Protein AF-A0A6L6XES6-F1 (afdb_monomer_lite)

Radius of gyration: 26.05 Å; chains: 1; bounding box: 60×84×53 Å

Sequence (166 aa):
MEISEKEYLELKEQVRQLQLKVEGVSSPPKDLHSRVSETPISHVRNVKDDTPVFDYLHLASDDAWIAFVKLAKVIHKPSDKFYMDKTNIGFGTGERPYIRSYRCGETPRKITEMSEEQIQVSIDMLNELIPIYNKYFQKTHETVLYSENNDGVYKQVNVFRVEQGE

Secondary structure (DSSP, 8-state):
-PPPHHHHHHHHHHHHHHHHHHHHTS---S-SGGGSS---EEEEEEEETTEEEEEEEE-TTSHHHHHHHHHHHHTTSPPPEEEEEEEEPSTT--EEEEEEEE---PPPSSGGGS-HHHHHHHHHHHHHHHHHHHHHHHHH-SEEEE-SSSSS--EEEEB-------

Foldseek 3Di:
DDQDPVNVVVVVVVVVVVVVVVVQPPQQDQDCVVVAPDAAFQDKDDPDPQDPAIATDGDCPHPRVVVLVVVLQVVPQPDFDKDWDWDDDPDPPDTDTDIDGDRDDDGDPGSSVDHPVSSVVSNVVCNVVRVVNNVVVCVVPQWDFDDNVPPPDTDTDGHDHPPPDD

pLDDT: mean 81.97, std 12.89, range [31.45, 96.75]

Structure (mmCIF, N/CA/C/O backbone):
data_AF-A0A6L6XES6-F1
#
_entry.id   AF-A0A6L6XES6-F1
#
loop_
_atom_site.group_PDB
_atom_site.id
_atom_site.type_symbol
_atom_site.label_atom_id
_atom_site.label_alt_id
_atom_site.label_comp_id
_atom_site.label_asym_id
_atom_site.label_entity_id
_atom_site.label_seq_id
_atom_site.pdbx_PDB_ins_code
_atom_site.Cartn_x
_atom_site.Cartn_y
_atom_site.Cartn_z
_atom_site.occupancy
_atom_site.B_iso_or_equiv
_atom_site.auth_seq_id
_atom_site.auth_comp_id
_atom_site.auth_asym_id
_atom_site.auth_atom_id
_atom_site.pdbx_PDB_model_num
ATOM 1 N N . MET A 1 1 ? -26.116 -39.662 27.432 1.00 52.78 1 MET A N 1
ATOM 2 C CA . MET A 1 1 ? -26.365 -38.282 27.887 1.00 52.78 1 MET A CA 1
ATOM 3 C C . MET A 1 1 ? -26.596 -37.491 26.618 1.00 52.78 1 MET A C 1
ATOM 5 O O . MET A 1 1 ? -25.648 -37.285 25.873 1.00 52.78 1 MET A O 1
ATOM 9 N N . GLU A 1 2 ? -27.858 -37.245 26.285 1.00 69.69 2 GLU A N 1
ATOM 10 C CA . GLU A 1 2 ? -28.224 -36.489 25.087 1.00 69.69 2 GLU A CA 1
ATOM 11 C C . GLU A 1 2 ? -28.271 -35.020 25.482 1.00 69.69 2 GLU A C 1
ATOM 13 O O . GLU A 1 2 ? -29.001 -34.639 26.393 1.00 69.69 2 GLU A O 1
ATOM 18 N N . ILE A 1 3 ? -27.407 -34.231 24.858 1.00 72.50 3 ILE A N 1
ATOM 19 C CA . ILE A 1 3 ? -27.369 -32.779 25.021 1.00 72.50 3 ILE A CA 1
ATOM 20 C C . ILE A 1 3 ? -28.618 -32.223 24.346 1.00 72.50 3 ILE A C 1
ATOM 22 O O . ILE A 1 3 ? -28.902 -32.581 23.199 1.00 72.50 3 ILE A O 1
ATOM 26 N N . SER A 1 4 ? -29.375 -31.374 25.037 1.00 84.38 4 SER A N 1
ATOM 27 C CA . SER A 1 4 ? -30.545 -30.757 24.413 1.00 84.38 4 SER A CA 1
ATOM 28 C C . SER A 1 4 ? -30.111 -29.780 23.316 1.00 84.38 4 SER A C 1
ATOM 30 O O . SER A 1 4 ? -29.026 -29.197 23.366 1.00 84.38 4 SER A O 1
ATOM 32 N N . GLU A 1 5 ? -30.968 -29.555 22.322 1.00 86.19 5 GLU A N 1
ATOM 33 C CA . GLU A 1 5 ? -30.697 -28.622 21.219 1.00 86.19 5 GLU A CA 1
ATOM 34 C C . GLU A 1 5 ? -30.344 -27.210 21.719 1.00 86.19 5 GLU A C 1
ATOM 36 O O . GLU A 1 5 ? -29.477 -26.533 21.165 1.00 86.19 5 GLU A O 1
ATOM 41 N N . LYS A 1 6 ? -30.954 -26.796 22.832 1.00 85.81 6 LYS A N 1
ATOM 42 C CA . LYS A 1 6 ? -30.660 -25.522 23.485 1.00 85.81 6 LYS A CA 1
ATOM 43 C C . LYS A 1 6 ? -29.238 -25.482 24.051 1.00 85.81 6 LYS A C 1
ATOM 45 O O . LYS A 1 6 ? -28.532 -24.503 23.833 1.00 85.81 6 LYS A O 1
ATOM 50 N N . GLU A 1 7 ? -28.802 -26.548 24.718 1.00 85.69 7 GLU A N 1
ATOM 51 C CA . GLU A 1 7 ? -27.435 -26.658 25.244 1.00 85.69 7 GLU A CA 1
ATOM 52 C C . GLU A 1 7 ? -26.404 -26.708 24.111 1.00 85.69 7 GLU A C 1
ATOM 54 O O . GLU A 1 7 ? -25.338 -26.109 24.224 1.00 85.69 7 GLU A O 1
ATOM 59 N N . TYR A 1 8 ? -26.730 -27.352 22.987 1.00 88.50 8 TYR A N 1
ATOM 60 C CA . TYR A 1 8 ? -25.882 -27.340 21.794 1.00 88.50 8 TYR A CA 1
ATOM 61 C C . TYR A 1 8 ? -25.726 -25.928 21.211 1.00 88.50 8 TYR A C 1
ATOM 63 O O . TYR A 1 8 ? -24.615 -25.523 20.867 1.00 88.50 8 TYR A O 1
ATOM 71 N N . LEU A 1 9 ? -26.814 -25.159 21.118 1.00 83.75 9 LEU A N 1
ATOM 72 C CA . LEU A 1 9 ? -26.780 -23.783 20.613 1.00 83.75 9 LEU A CA 1
ATOM 73 C C . LEU A 1 9 ? -26.026 -22.838 21.557 1.00 83.75 9 LEU A C 1
ATOM 75 O O . LEU A 1 9 ? -25.220 -22.031 21.093 1.00 83.75 9 LEU A O 1
ATOM 79 N N . GLU A 1 10 ? -26.233 -22.967 22.868 1.00 89.38 10 GLU A N 1
ATOM 80 C CA . GLU A 1 10 ? -25.488 -22.205 23.876 1.00 89.38 10 GLU A CA 1
ATOM 81 C C . GLU A 1 10 ? -23.992 -22.542 23.835 1.00 89.38 10 GLU A C 1
ATOM 83 O O . GLU A 1 10 ? -23.154 -21.638 23.844 1.00 89.38 10 GLU A O 1
ATOM 88 N N . LEU A 1 11 ? -23.642 -23.825 23.702 1.00 90.38 11 LEU A N 1
ATOM 89 C CA . LEU A 1 11 ? -22.254 -24.266 23.584 1.00 90.38 11 LEU A CA 1
ATOM 90 C C . LEU A 1 11 ? -21.612 -23.773 22.281 1.00 90.38 11 LEU A C 1
ATOM 92 O O . LEU A 1 11 ? -20.465 -23.331 22.285 1.00 90.38 11 LEU A O 1
ATOM 96 N N . LYS A 1 12 ? -22.352 -23.789 21.169 1.00 88.44 12 LYS A N 1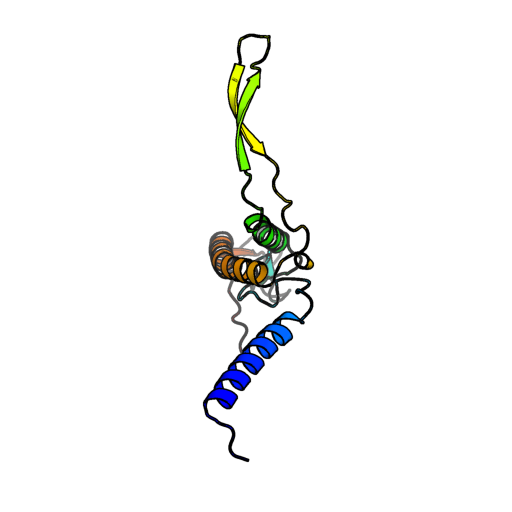
ATOM 97 C CA . LYS A 1 12 ? -21.889 -23.270 19.877 1.00 88.44 12 LYS A CA 1
ATOM 98 C C . LYS A 1 12 ? -21.610 -21.769 19.940 1.00 88.44 12 LYS A C 1
ATOM 100 O O . LYS A 1 12 ? -20.589 -21.323 19.418 1.00 88.44 12 LYS A O 1
ATOM 105 N N . GLU A 1 13 ? -22.467 -20.999 20.608 1.00 83.12 13 GLU A N 1
ATOM 106 C CA . GLU A 1 13 ? -22.233 -19.566 20.803 1.00 83.12 13 GLU A CA 1
ATOM 107 C C . GLU A 1 13 ? -21.043 -19.316 21.739 1.00 83.12 13 GLU A C 1
ATOM 109 O O . GLU A 1 13 ? -20.204 -18.470 21.441 1.00 83.12 13 GLU A O 1
ATOM 114 N N . GLN A 1 14 ? -20.882 -20.097 22.812 1.00 87.56 14 GLN A N 1
ATOM 115 C CA . GLN A 1 14 ? -19.704 -20.005 23.683 1.00 87.56 14 GLN A CA 1
ATOM 116 C C . GLN A 1 14 ? -18.400 -20.319 22.939 1.00 87.56 14 GLN A C 1
ATOM 118 O O . GLN A 1 14 ? -17.419 -19.595 23.106 1.00 87.56 14 GLN A O 1
ATOM 123 N N . VAL A 1 15 ? -18.384 -21.350 22.090 1.00 87.25 15 VAL A N 1
ATOM 124 C CA . VAL A 1 15 ? -17.222 -21.692 21.255 1.00 87.25 15 VAL A CA 1
ATOM 125 C C . VAL A 1 15 ? -16.928 -20.578 20.255 1.00 87.25 15 VAL A C 1
ATOM 127 O O . VAL A 1 15 ? -15.769 -20.198 20.121 1.00 87.25 15 VAL A O 1
ATOM 130 N N . ARG A 1 16 ? -17.948 -19.984 19.625 1.00 74.38 16 ARG A N 1
ATOM 131 C CA . ARG A 1 16 ? -17.779 -18.834 18.721 1.00 74.38 16 ARG A CA 1
ATOM 132 C C . ARG A 1 16 ? -17.165 -17.628 19.440 1.00 74.38 16 ARG A C 1
ATOM 134 O O . ARG A 1 16 ? -16.231 -17.016 18.934 1.00 74.38 16 ARG A O 1
ATOM 141 N N . GLN A 1 17 ? -17.643 -17.313 20.644 1.00 73.50 17 GLN A N 1
ATOM 142 C CA . GLN A 1 17 ? -17.103 -16.228 21.475 1.00 73.50 17 GLN A CA 1
ATOM 143 C C . GLN A 1 17 ? -15.677 -16.519 21.961 1.00 73.50 17 GLN A C 1
ATOM 145 O O . GLN A 1 17 ? -14.856 -15.609 22.064 1.00 73.50 17 GLN A O 1
ATOM 150 N N . LEU A 1 18 ? -15.359 -17.782 22.253 1.00 78.38 18 LEU A N 1
ATOM 151 C CA . LEU A 1 18 ? -14.009 -18.208 22.614 1.00 78.38 18 LEU A CA 1
ATOM 152 C C . LEU A 1 18 ? -13.061 -18.181 21.414 1.00 78.38 18 LEU A C 1
ATOM 154 O O . LEU A 1 18 ? -11.927 -17.763 21.588 1.00 78.38 18 LEU A O 1
ATOM 158 N N . GLN A 1 19 ? -13.509 -18.550 20.214 1.00 69.62 19 GLN A N 1
ATOM 159 C CA . GLN A 1 19 ? -12.722 -18.434 18.982 1.00 69.62 19 GLN A CA 1
ATOM 160 C C . GLN A 1 19 ? -12.403 -16.973 18.664 1.00 69.62 19 GLN A C 1
ATOM 162 O O . GLN A 1 19 ? -11.235 -16.648 18.494 1.00 69.62 19 GLN A O 1
ATOM 167 N N . LEU A 1 20 ? -13.395 -16.078 18.740 1.00 65.19 20 LEU A N 1
ATOM 168 C CA . LEU A 1 20 ? -13.182 -14.631 18.607 1.00 65.19 20 LEU A CA 1
ATOM 169 C C . LEU A 1 20 ? -12.210 -14.087 19.667 1.00 65.19 20 LEU A C 1
ATOM 171 O O . LEU A 1 20 ? -11.383 -13.228 19.375 1.00 65.19 20 LEU A O 1
ATOM 175 N N . LYS A 1 21 ? -12.264 -14.606 20.901 1.00 64.50 21 LYS A N 1
ATOM 176 C CA . LYS A 1 21 ? -11.300 -14.251 21.953 1.00 64.50 21 LYS A CA 1
ATOM 177 C C . LYS A 1 21 ? -9.913 -14.832 21.708 1.00 64.50 21 LYS A C 1
ATOM 179 O O . LYS A 1 21 ? -8.947 -14.154 22.004 1.00 64.50 21 LYS A O 1
ATOM 184 N N . VAL A 1 22 ? -9.782 -16.056 21.208 1.00 63.78 22 VAL A N 1
ATOM 185 C CA . VAL A 1 22 ? -8.481 -16.688 20.935 1.00 63.78 22 VAL A CA 1
ATOM 186 C C . VAL A 1 22 ? -7.801 -16.021 19.740 1.00 63.78 22 VAL A C 1
ATOM 188 O O . VAL A 1 22 ? -6.607 -15.742 19.810 1.00 63.78 22 VAL A O 1
ATOM 191 N N . GLU A 1 23 ? -8.560 -15.673 18.702 1.00 56.81 23 GLU A N 1
ATOM 192 C CA . GLU A 1 23 ? -8.088 -14.840 17.591 1.00 56.81 23 GLU A CA 1
ATOM 193 C C . GLU A 1 23 ? -7.724 -13.423 18.078 1.00 56.81 23 GLU A C 1
ATOM 195 O O . GLU A 1 23 ? -6.683 -12.893 17.695 1.00 56.81 23 GLU A O 1
ATOM 200 N N . GLY A 1 24 ? -8.493 -12.861 19.019 1.00 50.84 24 GLY A N 1
ATOM 201 C CA . GLY A 1 24 ? -8.225 -11.564 19.657 1.00 50.84 24 GLY A CA 1
ATOM 202 C C . GLY A 1 24 ? -7.158 -11.548 20.769 1.00 50.84 24 GLY A C 1
ATOM 203 O O . GLY A 1 24 ? -6.809 -10.473 21.250 1.00 50.84 24 GLY A O 1
ATOM 204 N N . VAL A 1 25 ? -6.631 -12.702 21.206 1.00 49.41 25 VAL A N 1
ATOM 205 C CA . VAL A 1 25 ? -5.543 -12.816 22.212 1.00 49.41 25 VAL A CA 1
ATOM 206 C C . VAL A 1 25 ? -4.157 -12.877 21.546 1.00 49.41 25 VAL A C 1
ATOM 208 O O . VAL A 1 25 ? -3.133 -12.793 22.228 1.00 49.41 25 VAL A O 1
ATOM 211 N N . SER A 1 26 ? -4.085 -12.928 20.210 1.00 55.91 26 SER A N 1
ATOM 212 C CA . SER A 1 26 ? -2.860 -12.551 19.503 1.00 55.91 26 SER A CA 1
ATOM 213 C C . SER A 1 26 ? -2.561 -11.098 19.850 1.00 55.91 26 SER A C 1
ATOM 215 O O . SER A 1 26 ? -3.338 -10.213 19.504 1.00 55.91 26 SER A O 1
ATOM 217 N N . SER A 1 27 ? -1.443 -10.838 20.532 1.00 59.88 27 SER A N 1
ATOM 218 C CA . SER A 1 27 ? -0.923 -9.482 20.722 1.00 59.88 27 SER A CA 1
ATOM 219 C C . SER A 1 27 ? -1.097 -8.673 19.430 1.00 59.88 27 SER A C 1
ATOM 221 O O . SER A 1 27 ? -0.793 -9.216 18.357 1.00 59.88 27 SER A O 1
ATOM 223 N N . PRO A 1 28 ? -1.568 -7.413 19.502 1.00 62.41 28 PRO A N 1
ATOM 224 C CA . PRO A 1 28 ? -1.800 -6.620 18.307 1.00 62.41 28 PRO A CA 1
ATOM 225 C C . PRO A 1 28 ? -0.518 -6.597 17.468 1.00 62.41 28 PRO A C 1
ATOM 227 O O . PRO A 1 28 ? 0.588 -6.481 18.025 1.00 62.41 28 PRO A O 1
ATOM 230 N N . PRO A 1 29 ? -0.635 -6.797 16.146 1.00 71.75 29 PRO A N 1
ATOM 231 C CA . PRO A 1 29 ? 0.512 -6.996 15.287 1.00 71.75 29 PRO A CA 1
ATOM 232 C C . PRO A 1 29 ? 1.436 -5.779 15.375 1.00 71.75 29 PRO A C 1
ATOM 234 O O . PRO A 1 29 ? 0.999 -4.630 15.456 1.00 71.75 29 PRO A O 1
ATOM 237 N N . LYS A 1 30 ? 2.748 -6.027 15.380 1.00 80.44 30 LYS A N 1
ATOM 238 C CA . LYS A 1 30 ? 3.742 -4.942 15.414 1.00 80.44 30 LYS A CA 1
ATOM 239 C C . LYS A 1 30 ? 3.756 -4.130 14.116 1.00 80.44 30 LYS A C 1
ATOM 241 O O . LYS A 1 30 ? 4.218 -2.993 14.130 1.00 80.44 30 LYS A O 1
ATOM 246 N N . ASP A 1 31 ? 3.263 -4.721 13.031 1.00 82.88 31 ASP A N 1
ATOM 247 C CA . ASP A 1 31 ? 3.234 -4.162 11.686 1.00 82.88 31 ASP A CA 1
ATOM 248 C C . ASP A 1 31 ? 2.020 -4.702 10.911 1.00 82.88 31 ASP A C 1
ATOM 250 O O . ASP A 1 31 ? 1.526 -5.790 11.201 1.00 82.88 31 ASP A O 1
ATOM 254 N N . LEU A 1 32 ? 1.545 -3.944 9.925 1.00 87.81 32 LEU A N 1
ATOM 255 C CA . LEU A 1 32 ? 0.431 -4.315 9.050 1.00 87.81 32 LEU A CA 1
ATOM 256 C C . LEU A 1 32 ? 0.894 -5.064 7.790 1.00 87.81 32 LEU A C 1
ATOM 258 O O . LEU A 1 32 ? 0.062 -5.614 7.074 1.00 87.81 32 LEU A O 1
ATOM 262 N N . HIS A 1 33 ? 2.204 -5.118 7.528 1.00 86.31 33 HIS A N 1
ATOM 263 C CA . HIS A 1 33 ? 2.772 -5.635 6.280 1.00 86.31 33 HIS A CA 1
ATOM 264 C C . HIS A 1 33 ? 2.363 -7.079 5.971 1.00 86.31 33 HIS A C 1
ATOM 266 O O . HIS A 1 33 ? 2.125 -7.422 4.821 1.00 86.31 33 HIS A O 1
ATOM 272 N N . SER A 1 34 ? 2.254 -7.938 6.985 1.00 83.81 34 SER A N 1
ATOM 273 C CA . SER A 1 34 ? 1.861 -9.342 6.798 1.00 83.81 34 SER A CA 1
ATOM 274 C C . SER A 1 34 ? 0.361 -9.551 6.575 1.00 83.81 34 SER A C 1
ATOM 276 O O . SER A 1 34 ? -0.056 -10.681 6.337 1.00 83.81 34 SER A O 1
ATOM 278 N N . ARG A 1 35 ? -0.454 -8.497 6.700 1.00 86.56 35 ARG A N 1
ATOM 279 C CA . ARG A 1 35 ? -1.918 -8.566 6.600 1.00 86.56 35 ARG A CA 1
ATOM 280 C C . ARG A 1 35 ? -2.482 -7.828 5.383 1.00 86.56 35 ARG A C 1
ATOM 282 O O . ARG A 1 35 ? -3.684 -7.894 5.147 1.00 86.56 35 ARG A O 1
ATOM 289 N N . VAL A 1 36 ? -1.639 -7.132 4.622 1.00 89.56 36 VAL A N 1
ATOM 290 C CA . VAL A 1 36 ? -2.027 -6.483 3.363 1.00 89.56 36 VAL A CA 1
ATOM 291 C C . VAL A 1 36 ? -1.737 -7.399 2.174 1.00 89.56 36 VAL A C 1
ATOM 293 O O . VAL A 1 36 ? -0.815 -8.210 2.209 1.00 89.56 36 VAL A O 1
ATOM 296 N N . SER A 1 37 ? -2.545 -7.268 1.127 1.00 87.94 37 SER A N 1
ATOM 297 C CA . SER A 1 37 ? -2.450 -8.057 -0.110 1.00 87.94 37 SER A CA 1
ATOM 298 C C . SER A 1 37 ? -1.259 -7.662 -0.982 1.00 87.94 37 SER A C 1
ATOM 300 O O . SER A 1 37 ? -0.615 -8.519 -1.580 1.00 87.94 37 SER A O 1
ATOM 302 N N . GLU A 1 38 ? -0.948 -6.368 -1.027 1.00 90.12 38 GLU A N 1
ATOM 303 C CA . GLU A 1 38 ? 0.195 -5.815 -1.737 1.00 9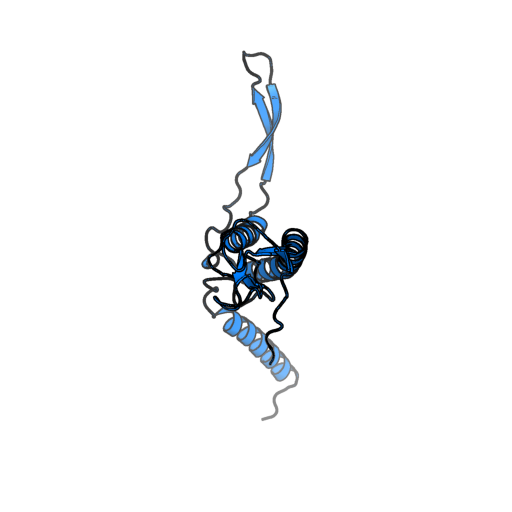0.12 38 GLU A CA 1
ATOM 304 C C . GLU A 1 38 ? 0.938 -4.814 -0.858 1.00 90.12 38 GLU A C 1
ATOM 306 O O . GLU A 1 38 ? 0.381 -4.190 0.048 1.00 90.12 38 GLU A O 1
ATOM 311 N N . THR A 1 39 ? 2.210 -4.622 -1.176 1.00 91.25 39 THR A N 1
ATOM 312 C CA . THR A 1 39 ? 3.068 -3.612 -0.568 1.00 91.25 39 THR A CA 1
ATOM 313 C C . THR A 1 39 ? 3.385 -2.538 -1.606 1.00 91.25 39 THR A C 1
ATOM 315 O O . THR A 1 39 ? 3.415 -2.822 -2.809 1.00 91.25 39 THR A O 1
ATOM 318 N N . PRO A 1 40 ? 3.573 -1.280 -1.189 1.00 93.38 40 PRO A N 1
ATOM 319 C CA . PRO A 1 40 ? 3.866 -0.200 -2.109 1.00 93.38 40 PRO A CA 1
ATOM 320 C C . PRO A 1 40 ? 5.220 -0.423 -2.783 1.00 93.38 40 PRO A C 1
ATOM 322 O O . PRO A 1 40 ? 6.181 -0.874 -2.152 1.00 93.38 40 PRO A O 1
ATOM 325 N N . ILE A 1 4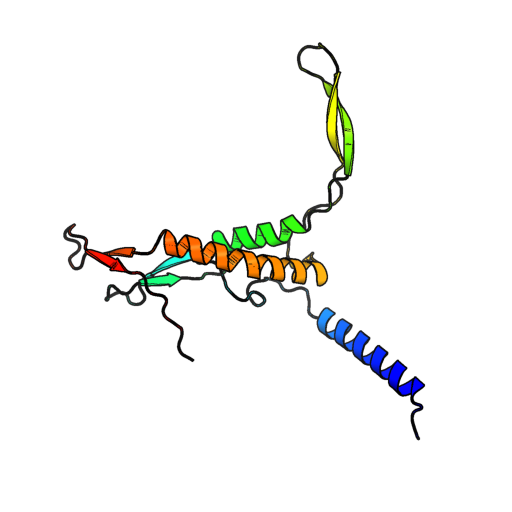1 ? 5.288 -0.094 -4.069 1.00 92.75 41 ILE A N 1
ATOM 326 C CA . ILE A 1 41 ? 6.545 -0.049 -4.815 1.00 92.75 41 ILE A CA 1
ATOM 327 C C . ILE A 1 41 ? 7.427 1.053 -4.217 1.00 92.75 41 ILE A C 1
ATOM 329 O O . ILE A 1 41 ? 6.999 2.195 -4.099 1.00 92.75 41 ILE A O 1
ATOM 333 N N . SER A 1 42 ? 8.660 0.708 -3.863 1.00 90.81 42 SER A N 1
ATOM 334 C CA . SER A 1 42 ? 9.663 1.643 -3.345 1.00 90.81 42 SER A CA 1
ATOM 335 C C . SER A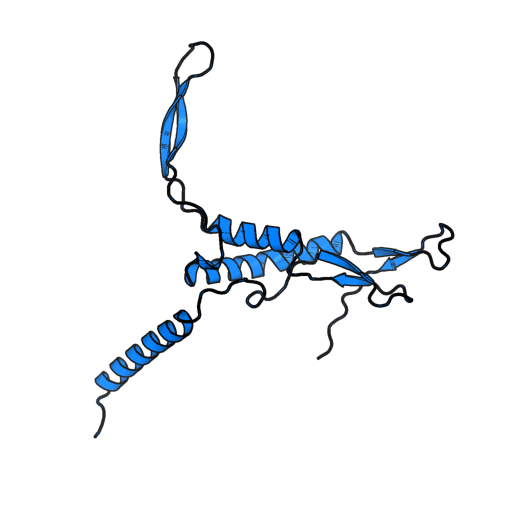 1 42 ? 10.449 2.292 -4.487 1.00 90.81 42 SER A C 1
ATOM 337 O O . SER A 1 42 ? 10.548 3.513 -4.575 1.00 90.81 42 SER A O 1
ATOM 339 N N . HIS A 1 43 ? 10.996 1.483 -5.400 1.00 90.12 43 HIS A N 1
ATOM 340 C CA . HIS A 1 43 ? 11.781 1.967 -6.537 1.00 90.12 43 HIS A CA 1
ATOM 341 C C . HIS A 1 43 ? 11.895 0.919 -7.646 1.00 90.12 43 HIS A C 1
ATOM 343 O O . HIS A 1 43 ? 11.577 -0.256 -7.458 1.00 90.12 43 HIS A O 1
ATOM 349 N N . VAL A 1 44 ? 12.377 1.351 -8.812 1.00 90.81 44 VAL A N 1
ATOM 350 C CA . VAL A 1 44 ? 12.817 0.445 -9.878 1.00 90.81 44 VAL A CA 1
ATOM 351 C C . VAL A 1 44 ? 14.182 -0.129 -9.509 1.00 90.81 44 VAL A C 1
ATOM 353 O O . VAL A 1 44 ? 15.065 0.606 -9.069 1.00 90.81 44 VAL A O 1
ATOM 356 N N . ARG A 1 45 ? 14.365 -1.432 -9.707 1.00 89.56 45 ARG A N 1
ATOM 357 C CA . ARG A 1 45 ? 15.618 -2.142 -9.444 1.00 89.56 45 ARG A CA 1
ATOM 358 C C . ARG A 1 45 ? 16.070 -2.957 -10.644 1.00 89.56 45 ARG A C 1
ATOM 360 O O . ARG A 1 45 ? 15.269 -3.340 -11.496 1.00 89.56 45 ARG A O 1
ATOM 367 N N . ASN A 1 46 ? 17.348 -3.303 -10.636 1.00 89.44 46 ASN A N 1
ATOM 368 C CA . ASN A 1 46 ? 17.912 -4.315 -11.517 1.00 89.44 46 ASN A CA 1
ATOM 369 C C . ASN A 1 46 ? 17.479 -5.694 -10.998 1.00 89.44 46 ASN A C 1
ATOM 371 O O . ASN A 1 46 ? 17.553 -5.957 -9.797 1.00 89.44 46 ASN A O 1
ATOM 375 N N . VAL A 1 47 ? 17.052 -6.586 -11.889 1.00 86.00 47 VAL A N 1
ATOM 376 C CA . VAL A 1 47 ? 16.797 -7.995 -11.543 1.00 86.00 47 VAL A CA 1
ATOM 377 C C . VAL A 1 47 ? 18.113 -8.770 -11.453 1.00 86.00 47 VAL A C 1
ATOM 379 O O . VAL A 1 47 ? 18.249 -9.676 -10.633 1.00 86.00 47 VAL A O 1
ATOM 382 N N . LYS A 1 48 ? 19.090 -8.407 -12.291 1.00 81.44 48 LYS A N 1
ATOM 383 C CA . LYS A 1 48 ? 20.468 -8.913 -12.274 1.00 81.44 48 LYS A CA 1
ATOM 384 C C . LYS A 1 48 ? 21.413 -7.764 -12.602 1.00 81.44 48 LYS A C 1
ATOM 386 O O . LYS A 1 48 ? 21.049 -6.897 -13.392 1.00 81.44 48 LYS A O 1
ATOM 391 N N . ASP A 1 49 ? 22.616 -7.797 -12.046 1.00 76.56 49 ASP A N 1
ATOM 392 C CA . ASP A 1 49 ? 23.578 -6.698 -12.184 1.00 76.56 49 ASP A CA 1
ATOM 393 C C . ASP A 1 49 ? 24.111 -6.542 -13.618 1.00 76.56 49 ASP A C 1
ATOM 395 O O . ASP A 1 49 ? 24.318 -5.425 -14.083 1.00 76.56 49 ASP A O 1
ATOM 399 N N . ASP A 1 50 ? 24.243 -7.651 -14.352 1.00 77.19 50 ASP A N 1
ATOM 400 C CA . ASP A 1 50 ? 24.897 -7.671 -15.668 1.00 77.19 50 ASP A CA 1
ATOM 401 C C . ASP A 1 50 ? 23.925 -7.636 -16.859 1.00 77.19 50 ASP A C 1
ATOM 403 O O . ASP A 1 50 ? 24.345 -7.704 -18.014 1.00 77.19 50 ASP A O 1
ATOM 407 N N . THR A 1 51 ? 22.612 -7.572 -16.615 1.00 80.94 51 THR A N 1
ATOM 408 C CA . THR A 1 51 ? 21.609 -7.578 -17.692 1.00 80.94 51 THR A CA 1
ATOM 409 C C . THR A 1 51 ? 20.626 -6.428 -17.529 1.00 80.94 51 THR A C 1
ATOM 411 O O . THR A 1 51 ? 20.153 -6.223 -16.410 1.00 80.94 51 THR A O 1
ATOM 414 N N . PRO A 1 52 ? 20.230 -5.735 -18.615 1.00 83.31 52 PRO A N 1
ATOM 415 C CA . PRO A 1 52 ? 19.265 -4.639 -18.566 1.00 83.31 52 PRO A CA 1
ATOM 416 C C . PRO A 1 52 ? 17.834 -5.172 -18.408 1.00 83.31 52 PRO A C 1
ATOM 418 O O . PRO A 1 52 ? 16.988 -5.027 -19.285 1.00 83.31 52 PRO A O 1
ATOM 421 N N . VAL A 1 53 ? 17.575 -5.852 -17.297 1.00 86.88 53 VAL A N 1
ATOM 422 C CA . VAL A 1 53 ? 16.264 -6.371 -16.916 1.00 86.88 53 VAL A CA 1
ATOM 423 C C . VAL A 1 53 ? 15.894 -5.698 -15.607 1.00 86.88 53 VAL A C 1
ATOM 425 O O . VAL A 1 53 ? 16.581 -5.876 -14.599 1.00 86.88 53 VAL A O 1
ATOM 428 N N . PHE A 1 54 ? 14.821 -4.916 -15.638 1.00 88.56 54 PHE A N 1
ATOM 429 C CA . PHE A 1 54 ? 14.384 -4.093 -14.518 1.00 88.56 54 PHE A CA 1
ATOM 430 C C . PHE A 1 54 ? 13.007 -4.528 -14.031 1.00 88.56 54 PHE A C 1
ATOM 432 O O . PHE A 1 54 ? 12.165 -4.930 -14.833 1.00 88.56 54 PHE A O 1
ATOM 439 N N . ASP A 1 55 ? 12.790 -4.410 -12.726 1.00 91.19 55 ASP A N 1
ATOM 440 C CA . ASP A 1 55 ? 11.545 -4.751 -12.032 1.00 91.19 55 ASP A CA 1
ATOM 441 C C . ASP A 1 55 ? 11.273 -3.731 -10.918 1.00 91.19 55 ASP A C 1
ATOM 443 O O . ASP A 1 55 ? 12.109 -2.876 -10.609 1.00 91.19 55 ASP A O 1
ATOM 447 N N . TYR A 1 56 ? 10.106 -3.821 -10.298 1.00 91.12 56 TYR A N 1
ATOM 448 C CA . TYR A 1 56 ? 9.718 -2.990 -9.170 1.00 91.12 56 TYR A CA 1
ATOM 449 C C . TYR A 1 56 ? 10.094 -3.668 -7.850 1.00 91.12 56 TYR A C 1
ATOM 451 O O . TYR A 1 56 ? 9.775 -4.830 -7.603 1.00 91.12 56 TYR A O 1
ATOM 459 N N . LEU A 1 57 ? 10.796 -2.943 -6.980 1.00 89.12 57 LEU A N 1
ATOM 460 C CA . LEU A 1 57 ? 11.108 -3.415 -5.638 1.00 89.12 57 LEU A CA 1
ATOM 461 C C . LEU A 1 57 ? 10.035 -2.966 -4.652 1.00 89.12 57 LEU A C 1
ATOM 463 O O . LEU A 1 57 ? 9.631 -1.805 -4.641 1.00 89.12 57 LEU A O 1
ATOM 467 N N . HIS A 1 58 ? 9.659 -3.874 -3.761 1.00 88.38 58 HIS A N 1
ATOM 468 C CA . HIS A 1 58 ? 8.731 -3.620 -2.672 1.00 88.38 58 HIS A CA 1
ATOM 469 C C . HIS A 1 58 ? 9.456 -3.798 -1.334 1.00 88.38 58 HIS A C 1
ATOM 471 O O . HIS A 1 58 ? 9.941 -4.890 -1.034 1.00 88.38 58 HIS A O 1
ATOM 477 N N . LEU A 1 59 ? 9.561 -2.733 -0.535 1.00 82.31 59 LEU A N 1
ATOM 478 C CA . LEU A 1 59 ? 10.252 -2.757 0.758 1.00 82.31 59 LEU A CA 1
ATOM 479 C C . LEU A 1 59 ? 9.340 -2.253 1.877 1.00 82.31 59 LEU A C 1
ATOM 481 O O . LEU A 1 59 ? 8.780 -1.164 1.798 1.00 82.31 59 LEU A O 1
ATOM 485 N N . ALA A 1 60 ? 9.278 -3.015 2.969 1.00 73.38 60 ALA A N 1
ATOM 486 C CA . ALA A 1 60 ? 8.537 -2.653 4.178 1.00 73.38 60 ALA A CA 1
ATOM 487 C C . ALA A 1 60 ? 9.155 -1.473 4.950 1.00 73.38 60 ALA A C 1
ATOM 489 O O . ALA A 1 60 ? 8.512 -0.875 5.800 1.00 73.38 60 ALA A O 1
ATOM 490 N N . SER A 1 61 ? 10.426 -1.152 4.717 1.00 74.88 61 SER A N 1
ATOM 491 C CA . SER A 1 61 ? 11.129 -0.064 5.412 1.00 74.88 61 SER A CA 1
ATOM 492 C C . SER A 1 61 ? 11.157 1.241 4.618 1.00 74.88 61 SER A C 1
ATOM 494 O O . SER A 1 61 ? 11.879 2.159 4.995 1.00 74.88 61 SER A O 1
ATOM 496 N N . ASP A 1 62 ? 10.434 1.302 3.503 1.00 84.25 62 ASP A N 1
ATOM 497 C CA . ASP A 1 62 ? 10.478 2.426 2.579 1.00 84.25 62 ASP A CA 1
ATOM 498 C C . ASP A 1 62 ? 9.559 3.584 2.989 1.00 84.25 62 ASP A C 1
ATOM 500 O O . ASP A 1 62 ? 8.530 3.385 3.644 1.00 84.25 62 ASP A O 1
ATOM 504 N N . ASP A 1 63 ? 9.902 4.793 2.544 1.00 87.88 63 ASP A N 1
ATOM 505 C CA . ASP A 1 63 ? 9.128 6.012 2.789 1.00 87.88 63 ASP A CA 1
ATOM 506 C C . ASP A 1 63 ? 7.673 5.880 2.319 1.00 87.88 63 ASP A C 1
ATOM 508 O O . ASP A 1 63 ? 6.761 6.371 2.997 1.00 87.88 63 ASP A O 1
ATOM 512 N N . ALA A 1 64 ? 7.429 5.169 1.209 1.00 91.44 64 ALA A N 1
ATOM 513 C CA . ALA A 1 64 ? 6.078 4.899 0.734 1.00 91.44 64 ALA A CA 1
ATOM 514 C C . ALA A 1 64 ? 5.281 4.078 1.761 1.00 91.44 64 ALA A C 1
ATOM 516 O O . ALA A 1 64 ? 4.182 4.480 2.156 1.00 91.44 64 ALA A O 1
ATOM 517 N N . TRP A 1 65 ? 5.843 2.974 2.267 1.00 93.38 65 TRP A N 1
ATOM 518 C CA . TRP A 1 65 ? 5.196 2.163 3.305 1.00 93.38 65 TRP A CA 1
ATOM 519 C C . TRP A 1 65 ? 4.965 2.955 4.591 1.00 93.38 65 TRP A C 1
ATOM 521 O O . TRP A 1 65 ? 3.868 2.929 5.149 1.00 93.38 65 TRP A O 1
ATOM 531 N N . ILE A 1 66 ? 5.957 3.732 5.033 1.00 92.00 66 ILE A N 1
ATOM 532 C CA . ILE A 1 66 ? 5.843 4.588 6.220 1.00 92.00 66 ILE A CA 1
ATOM 533 C C . ILE A 1 66 ? 4.685 5.588 6.067 1.00 92.00 66 ILE A C 1
ATOM 535 O O . ILE A 1 66 ? 3.927 5.813 7.020 1.00 92.00 66 ILE A O 1
ATOM 539 N N . ALA A 1 67 ? 4.502 6.165 4.875 1.00 94.19 67 ALA A N 1
ATOM 540 C CA . ALA A 1 67 ? 3.385 7.059 4.583 1.00 94.19 67 ALA A CA 1
ATOM 541 C C . ALA A 1 67 ? 2.030 6.335 4.662 1.00 94.19 67 ALA A C 1
ATOM 543 O O . ALA A 1 67 ? 1.097 6.850 5.284 1.00 94.19 67 ALA A O 1
ATOM 544 N N . PHE A 1 68 ? 1.931 5.121 4.119 1.00 95.31 68 PHE A N 1
ATOM 545 C CA . PHE A 1 68 ? 0.729 4.290 4.220 1.00 95.31 68 PHE A CA 1
ATOM 546 C C . PHE A 1 68 ? 0.397 3.907 5.665 1.00 95.31 68 PHE A C 1
ATOM 548 O O . PHE A 1 68 ? -0.739 4.089 6.103 1.00 95.31 68 PHE A O 1
ATOM 555 N N . VAL A 1 69 ? 1.388 3.490 6.455 1.00 93.12 69 VAL A N 1
ATOM 556 C CA . VAL A 1 69 ? 1.218 3.215 7.891 1.00 93.12 69 VAL A CA 1
ATOM 557 C C . VAL A 1 69 ? 0.759 4.469 8.643 1.00 93.12 69 VAL A C 1
ATOM 559 O O . VAL A 1 69 ? -0.037 4.393 9.581 1.00 93.12 69 VAL A O 1
ATOM 562 N N . LYS A 1 70 ? 1.222 5.658 8.244 1.00 93.69 70 LYS A N 1
ATOM 563 C CA . LYS A 1 70 ? 0.743 6.920 8.819 1.00 93.69 70 LYS A CA 1
ATOM 564 C C . LYS A 1 70 ? -0.727 7.171 8.481 1.00 93.69 70 LYS A C 1
ATOM 566 O O . LYS A 1 70 ? -1.479 7.516 9.390 1.00 93.69 70 LYS A O 1
ATOM 571 N N . LEU A 1 71 ? -1.143 6.970 7.230 1.00 94.38 71 LEU A N 1
ATOM 572 C CA . LEU A 1 71 ? -2.550 7.085 6.825 1.00 94.38 71 LEU A CA 1
ATOM 573 C C . LEU A 1 71 ? -3.433 6.100 7.597 1.00 94.38 71 LEU A C 1
ATOM 575 O O . LEU A 1 71 ? -4.431 6.516 8.181 1.00 94.38 71 LEU A O 1
ATOM 579 N N . ALA A 1 72 ? -3.000 4.841 7.694 1.00 94.38 72 ALA A N 1
ATOM 580 C CA . ALA A 1 72 ? -3.685 3.785 8.433 1.00 94.38 72 ALA A CA 1
ATOM 581 C C . ALA A 1 72 ? -3.954 4.152 9.897 1.00 94.38 72 ALA A C 1
ATOM 583 O O . ALA A 1 72 ? -4.964 3.732 10.447 1.00 94.38 72 ALA A O 1
ATOM 584 N N . LYS A 1 73 ? -3.093 4.962 10.523 1.00 93.25 73 LYS A N 1
ATOM 585 C CA . LYS A 1 73 ? -3.316 5.478 11.881 1.00 93.25 73 LYS A CA 1
ATOM 586 C C . LYS A 1 73 ? -4.226 6.706 11.894 1.00 93.25 73 LYS A C 1
ATOM 588 O O . LYS A 1 73 ? -5.105 6.808 12.743 1.00 93.25 73 LYS A O 1
ATOM 593 N N . VAL A 1 74 ? -4.020 7.646 10.968 1.00 91.81 74 VAL A N 1
ATOM 594 C CA . VAL A 1 74 ? -4.721 8.945 10.937 1.00 91.81 74 VAL A CA 1
ATOM 595 C C . VAL A 1 74 ? -6.225 8.805 10.720 1.00 91.81 74 VAL A C 1
ATOM 597 O O . VAL A 1 74 ? -6.971 9.595 11.296 1.00 91.81 74 VAL A O 1
ATOM 600 N N . ILE A 1 75 ? -6.685 7.801 9.970 1.00 91.69 75 ILE A N 1
ATOM 601 C CA . ILE A 1 75 ? -8.126 7.551 9.777 1.00 91.69 75 ILE A CA 1
ATOM 602 C C . ILE A 1 75 ? -8.872 7.259 11.084 1.00 91.69 75 ILE A C 1
ATOM 604 O O . ILE A 1 75 ? -10.064 7.527 11.186 1.00 91.69 75 ILE A O 1
ATOM 608 N N . HIS A 1 76 ? -8.157 6.777 12.103 1.00 89.06 76 HIS A N 1
ATOM 609 C CA . HIS A 1 76 ? -8.704 6.485 13.427 1.00 89.06 76 HIS A CA 1
ATOM 610 C C . HIS A 1 76 ? -8.605 7.663 14.384 1.00 89.06 76 HIS A C 1
ATOM 612 O O . HIS A 1 76 ? -8.916 7.521 15.568 1.00 89.06 76 HIS A O 1
ATOM 618 N N . LYS A 1 77 ? -8.155 8.834 13.909 1.00 85.19 77 LYS A N 1
ATOM 619 C CA . LYS A 1 77 ? -8.223 10.056 14.703 1.00 85.19 77 LYS A CA 1
ATOM 620 C C . LYS A 1 77 ? -9.696 10.284 15.068 1.00 85.19 77 LYS A C 1
ATOM 622 O O . LYS A 1 77 ? -10.520 10.413 14.160 1.00 85.19 77 LYS A O 1
ATOM 627 N N . PRO A 1 78 ? -10.044 10.363 16.363 1.00 78.12 78 PRO A N 1
ATOM 628 C CA . PRO A 1 78 ? -11.412 10.659 16.748 1.00 78.12 78 PRO A CA 1
ATOM 629 C C . PRO A 1 78 ? -11.848 11.982 16.121 1.00 78.12 78 PRO A C 1
ATOM 631 O O . PRO A 1 78 ? -11.042 12.910 15.996 1.00 78.12 78 PRO A O 1
ATOM 634 N N . SER A 1 79 ? -13.117 12.069 15.718 1.00 70.06 79 SER A N 1
ATOM 635 C CA . SER A 1 79 ? -13.654 13.330 15.212 1.00 70.06 79 SER A CA 1
ATOM 636 C C . SER A 1 79 ? -13.418 14.411 16.255 1.00 70.06 79 SER A C 1
ATOM 638 O O . SER A 1 79 ? -13.837 14.277 17.411 1.00 70.06 79 SER A O 1
ATOM 640 N N . ASP A 1 80 ? -12.782 15.501 15.834 1.00 70.19 80 ASP A N 1
ATOM 641 C CA . ASP A 1 80 ? -12.710 16.683 16.671 1.00 70.19 80 ASP A CA 1
ATOM 642 C C . ASP A 1 80 ? -14.154 17.111 16.973 1.00 70.19 80 ASP A C 1
ATOM 644 O O . ASP A 1 80 ? -15.018 17.136 16.088 1.00 70.19 80 ASP A O 1
ATOM 648 N N . LYS A 1 81 ? -14.453 17.405 18.241 1.00 75.75 81 LYS A N 1
ATOM 649 C CA . LYS A 1 81 ? -15.717 18.066 18.563 1.00 75.75 81 LYS A CA 1
ATOM 650 C C . LYS A 1 81 ? -15.540 19.520 18.176 1.00 75.75 81 LYS A C 1
ATOM 652 O O . LYS A 1 81 ? -14.700 20.212 18.743 1.00 75.75 81 LYS A O 1
ATOM 657 N N . PHE A 1 82 ? -16.294 19.983 17.196 1.00 79.50 82 PHE A N 1
ATOM 658 C CA . PHE A 1 82 ? -16.210 21.371 16.774 1.00 79.50 82 PHE A CA 1
ATOM 659 C C . PHE A 1 82 ? -17.143 22.228 17.614 1.00 79.50 82 PHE A C 1
ATOM 661 O O . PHE A 1 82 ? -18.274 21.841 17.905 1.00 79.50 82 PHE A O 1
ATOM 668 N N . TYR A 1 83 ? -16.667 23.403 17.993 1.00 82.25 83 TYR A N 1
ATOM 669 C CA . TYR A 1 83 ? -17.491 24.426 18.611 1.00 82.25 83 TYR A CA 1
ATOM 670 C C . TYR A 1 83 ? -17.218 25.762 17.935 1.00 82.25 83 TYR A C 1
ATOM 672 O O . TYR A 1 83 ? -16.111 26.033 17.466 1.00 82.25 83 TYR A O 1
ATOM 680 N N . MET A 1 84 ? -18.256 26.586 17.849 1.00 84.38 84 MET A N 1
ATOM 681 C CA . MET A 1 84 ? -18.112 27.946 17.360 1.00 84.38 84 MET A CA 1
ATOM 682 C C . MET A 1 84 ? -17.671 28.818 18.529 1.00 84.38 84 MET A C 1
ATOM 684 O O . MET A 1 84 ? -18.348 28.878 19.552 1.00 84.38 84 MET A O 1
ATOM 688 N N . ASP A 1 85 ? -16.540 29.483 18.366 1.00 82.81 85 ASP A N 1
ATOM 689 C CA . ASP A 1 85 ? -16.040 30.479 19.302 1.00 82.81 85 ASP A CA 1
ATOM 690 C C . ASP A 1 85 ? -15.783 31.779 18.544 1.00 82.81 85 ASP A C 1
ATOM 692 O O . ASP A 1 85 ? -16.063 31.891 17.350 1.00 82.81 85 ASP A O 1
ATOM 696 N N . LYS A 1 86 ? -15.256 32.784 19.222 1.00 85.25 86 LYS A N 1
ATOM 697 C CA . LYS A 1 86 ? -14.813 34.019 18.610 1.00 85.25 86 LYS A CA 1
ATOM 698 C C . LYS A 1 86 ? -13.293 34.039 18.507 1.00 85.25 86 LYS A C 1
ATOM 700 O O . LYS A 1 86 ? -12.567 33.521 19.360 1.00 85.25 86 LYS A O 1
ATOM 705 N N . THR A 1 87 ? -12.791 34.626 17.428 1.00 81.69 87 THR A N 1
ATOM 706 C CA . THR A 1 87 ? -11.371 34.952 17.296 1.00 81.69 87 THR A CA 1
ATOM 707 C C . THR A 1 87 ? -11.206 36.453 17.114 1.00 81.69 87 THR A C 1
ATOM 709 O O . THR A 1 87 ? -12.006 37.094 16.425 1.00 81.69 87 THR A O 1
ATOM 712 N N . ASN A 1 88 ? -10.172 37.007 17.746 1.00 79.00 88 ASN A N 1
ATOM 713 C CA . ASN A 1 88 ? -9.811 38.405 17.572 1.00 79.00 88 ASN A CA 1
ATOM 714 C C . ASN A 1 88 ? -9.143 38.581 16.216 1.00 79.00 88 ASN A C 1
ATOM 716 O O . ASN A 1 88 ? -8.180 37.887 15.882 1.00 79.00 88 ASN A O 1
ATOM 720 N N . ILE A 1 89 ? -9.639 39.540 15.450 1.00 69.19 89 ILE A N 1
ATOM 721 C CA . ILE A 1 89 ? -8.945 40.028 14.266 1.00 69.19 89 ILE A CA 1
ATOM 722 C C . ILE A 1 89 ? -7.941 41.068 14.761 1.00 69.19 89 ILE A C 1
ATOM 724 O O . ILE A 1 89 ? -8.252 41.853 15.659 1.00 69.19 89 ILE A O 1
ATOM 728 N N . GLY A 1 90 ? -6.711 41.015 14.248 1.00 62.31 90 GLY A N 1
ATOM 729 C CA . GLY A 1 90 ? -5.614 41.876 14.695 1.00 62.31 90 GLY A CA 1
ATOM 730 C C . GLY A 1 90 ? -5.993 43.361 14.832 1.00 62.31 90 GLY A C 1
ATOM 731 O O . GLY A 1 90 ? -6.881 43.866 14.150 1.00 62.31 90 GLY A O 1
ATOM 732 N N . PHE A 1 91 ? -5.281 44.055 15.727 1.00 56.56 91 PHE A N 1
ATOM 733 C CA . PHE A 1 91 ? -5.419 45.489 16.028 1.00 56.56 91 PHE A CA 1
ATOM 734 C C . PHE A 1 91 ? -6.822 45.946 16.473 1.00 56.56 91 PHE A C 1
ATOM 736 O O . PHE A 1 91 ? -7.283 47.022 16.105 1.00 56.56 91 PHE A O 1
ATOM 743 N N . GLY A 1 92 ? -7.496 45.149 17.308 1.00 57.03 92 GLY A N 1
ATOM 744 C CA . GLY A 1 92 ? -8.616 45.626 18.133 1.00 57.03 92 GLY A CA 1
ATOM 745 C C . GLY A 1 92 ? -9.919 45.926 17.388 1.00 57.03 92 GLY A C 1
ATOM 746 O O . GLY A 1 92 ? -10.823 46.519 17.970 1.00 57.03 92 GLY A O 1
ATOM 747 N N . THR A 1 93 ? -10.053 45.511 16.126 1.00 57.56 93 THR A N 1
ATOM 748 C CA . THR A 1 93 ? -11.262 45.752 15.325 1.00 57.56 93 THR A CA 1
ATOM 749 C C . THR A 1 93 ? -12.079 44.472 15.149 1.00 57.56 93 THR A C 1
ATOM 751 O O . THR A 1 93 ? -12.120 43.848 14.093 1.00 57.56 93 THR A O 1
ATOM 754 N N . GLY A 1 94 ? -12.787 44.116 16.223 1.00 68.12 94 GLY A N 1
ATOM 755 C CA . GLY A 1 94 ? -13.919 43.192 16.195 1.00 68.12 94 GLY A CA 1
ATOM 756 C C . GLY A 1 94 ? -13.600 41.709 16.403 1.00 68.12 94 GLY A C 1
ATOM 757 O O . GLY A 1 94 ? -12.529 41.197 16.076 1.00 68.12 94 GLY A O 1
ATOM 758 N N . GLU A 1 95 ? -14.603 41.014 16.936 1.00 82.44 95 GLU A N 1
ATOM 759 C CA . GLU A 1 95 ? -14.635 39.561 17.070 1.00 82.44 95 GLU A CA 1
ATOM 760 C C . GLU A 1 95 ? -15.399 38.957 15.884 1.00 82.44 95 GLU A C 1
ATOM 762 O O . GLU A 1 95 ? -16.482 39.436 15.533 1.00 82.44 95 GLU A O 1
ATOM 767 N N . ARG A 1 96 ? -14.880 37.880 15.279 1.00 80.31 96 ARG A N 1
ATOM 768 C CA . ARG A 1 96 ? -15.640 37.081 14.300 1.00 80.31 96 ARG A CA 1
ATOM 769 C C . ARG A 1 96 ? -15.834 35.646 14.778 1.00 80.31 96 ARG A C 1
ATOM 771 O O . ARG A 1 96 ? -14.922 35.108 15.412 1.00 80.31 96 ARG A O 1
ATOM 778 N N . PRO A 1 97 ? -16.984 35.021 14.454 1.00 83.94 97 PRO A N 1
ATOM 779 C CA . PRO A 1 97 ? -17.172 33.592 14.655 1.00 83.94 97 PRO A CA 1
ATOM 780 C C . PRO A 1 97 ? -16.059 32.806 13.954 1.00 83.94 97 PRO A C 1
ATOM 782 O O . PRO A 1 97 ? -15.732 33.074 12.797 1.00 83.94 97 PRO A O 1
ATOM 785 N N . TYR A 1 98 ? -15.474 31.851 14.664 1.00 82.69 98 TYR A N 1
ATOM 786 C CA . TYR A 1 98 ? -14.414 30.971 14.204 1.00 82.69 98 TYR A CA 1
ATOM 787 C C . TYR A 1 98 ? -14.655 29.570 14.766 1.00 82.69 98 TYR A C 1
ATOM 789 O O . TYR A 1 98 ? -14.845 29.392 15.970 1.00 82.69 98 TYR A O 1
ATOM 797 N N . ILE A 1 99 ? -14.642 28.566 13.892 1.00 82.25 99 ILE A N 1
ATOM 798 C CA . ILE A 1 99 ? -14.816 27.172 14.297 1.00 82.25 99 ILE A CA 1
ATOM 799 C C . ILE A 1 99 ? -13.512 26.695 14.933 1.00 82.25 99 ILE A C 1
ATOM 801 O O . ILE A 1 99 ? -12.471 26.650 14.280 1.00 82.25 99 ILE A O 1
ATOM 805 N N . ARG A 1 100 ? -13.572 26.317 16.208 1.00 76.38 100 ARG A N 1
ATOM 806 C CA . ARG A 1 100 ? -12.463 25.693 16.928 1.00 76.38 100 ARG A CA 1
ATOM 807 C C . ARG A 1 100 ? -12.706 24.194 17.056 1.00 76.38 100 ARG A C 1
ATOM 809 O O . ARG A 1 100 ? -13.834 23.740 17.233 1.00 76.38 100 ARG A O 1
ATOM 816 N N . SER A 1 101 ? -11.627 23.422 17.002 1.00 73.94 101 SER A N 1
ATOM 817 C CA . SER A 1 101 ? -11.628 22.006 17.362 1.00 73.94 101 SER A CA 1
ATOM 818 C C . SER A 1 101 ? -11.366 21.864 18.861 1.00 73.94 101 SER A C 1
ATOM 820 O O . SER A 1 101 ? -10.297 22.241 19.349 1.00 73.94 101 SER A O 1
ATOM 822 N N . TYR A 1 102 ? -12.307 21.290 19.599 1.00 68.75 102 TYR A N 1
ATOM 823 C CA . TYR A 1 102 ? -12.042 20.749 20.923 1.00 68.75 102 TYR A CA 1
ATOM 824 C C . TYR A 1 102 ? -11.256 19.452 20.739 1.00 68.75 102 TYR A C 1
ATOM 826 O O . TYR A 1 102 ? -11.764 18.506 20.131 1.00 68.75 102 TYR A O 1
ATOM 834 N N . ARG A 1 103 ? -10.004 19.421 21.218 1.00 61.62 103 ARG A N 1
ATOM 835 C CA . ARG A 1 103 ? -9.141 18.241 21.078 1.00 61.62 103 ARG A CA 1
ATOM 836 C C . ARG A 1 103 ? -9.809 17.057 21.768 1.00 61.62 103 ARG A C 1
ATOM 838 O O . ARG A 1 103 ? -9.909 17.032 22.991 1.00 61.62 103 ARG A O 1
ATOM 845 N N . CYS A 1 104 ? -10.263 16.093 20.980 1.00 59.62 104 CYS A N 1
ATOM 846 C CA . CYS A 1 104 ? -10.858 14.867 21.479 1.00 59.62 104 CYS A CA 1
ATOM 847 C C . CYS A 1 104 ? -9.970 13.706 21.023 1.00 59.62 104 CYS A C 1
ATOM 849 O O . CYS A 1 104 ? -9.918 13.406 19.839 1.00 59.62 104 CYS A O 1
ATOM 851 N N . GLY A 1 105 ? -9.252 13.093 21.971 1.00 64.19 105 GLY A N 1
ATOM 852 C CA . GLY A 1 105 ? -8.348 11.959 21.743 1.00 64.19 105 GLY A CA 1
ATOM 853 C C . GLY A 1 105 ? -7.121 12.252 20.867 1.00 64.19 105 GLY A C 1
ATOM 854 O O . GLY A 1 105 ? -7.052 13.240 20.139 1.00 64.19 105 GLY A O 1
ATOM 855 N N . GLU A 1 106 ? -6.114 11.387 20.965 1.00 72.00 106 GLU A N 1
ATOM 856 C CA . GLU A 1 106 ? -4.952 11.410 20.074 1.00 72.00 106 GLU A CA 1
ATOM 857 C C . GLU A 1 106 ? -5.084 10.298 19.033 1.00 72.00 106 GLU A C 1
ATOM 859 O O . GLU A 1 106 ? -5.620 9.227 19.314 1.00 72.00 106 GLU A O 1
ATOM 864 N N . THR A 1 107 ? -4.583 10.549 17.824 1.00 81.62 107 THR A N 1
ATOM 865 C CA . THR A 1 107 ? -4.367 9.494 16.831 1.00 81.62 107 THR A CA 1
ATOM 866 C C . THR A 1 107 ? -3.455 8.413 17.425 1.00 81.62 107 THR A C 1
ATOM 868 O O . THR A 1 107 ? -2.445 8.783 18.036 1.00 81.62 107 THR A O 1
ATOM 871 N N . PRO A 1 108 ? -3.737 7.112 17.209 1.00 85.06 108 PRO A N 1
ATOM 872 C CA . PRO A 1 108 ? -2.821 6.046 17.601 1.00 85.06 108 PRO A CA 1
ATOM 873 C C . PRO A 1 108 ? -1.407 6.330 17.085 1.00 85.06 108 PRO A C 1
ATOM 875 O O . PRO A 1 108 ? -1.202 6.613 15.900 1.00 85.06 108 PRO A O 1
ATOM 878 N N . ARG A 1 109 ? -0.406 6.292 17.967 1.00 86.88 109 ARG A N 1
ATOM 879 C CA . ARG A 1 109 ? 0.993 6.538 17.588 1.00 86.88 109 ARG A CA 1
ATOM 880 C C . ARG A 1 109 ? 1.619 5.262 17.040 1.00 86.88 109 ARG A C 1
ATOM 882 O O . ARG A 1 109 ? 2.414 5.327 16.092 1.00 86.88 109 ARG A O 1
ATOM 889 N N . LYS A 1 110 ? 1.218 4.114 17.593 1.00 88.44 110 LYS A N 1
ATOM 890 C CA . LYS A 1 110 ? 1.686 2.766 17.237 1.00 88.44 110 LYS A CA 1
ATOM 891 C C . LYS A 1 110 ? 0.520 1.870 16.818 1.00 88.44 110 LYS A C 1
ATOM 893 O O . LYS A 1 110 ? -0.583 2.028 17.323 1.00 88.44 110 LYS A O 1
ATOM 898 N N . ILE A 1 111 ? 0.790 0.880 15.962 1.00 88.12 111 ILE A N 1
ATOM 899 C CA . ILE A 1 111 ? -0.206 -0.143 15.580 1.00 88.12 111 ILE A CA 1
ATOM 900 C C . ILE A 1 111 ? -0.669 -0.948 16.800 1.00 88.12 111 ILE A C 1
ATOM 902 O O . ILE A 1 111 ? -1.840 -1.268 16.927 1.00 88.12 111 ILE A O 1
ATOM 906 N N . THR A 1 112 ? 0.223 -1.172 17.766 1.00 87.12 112 THR A N 1
ATOM 907 C CA . THR A 1 112 ? -0.091 -1.871 19.021 1.00 87.12 112 THR A CA 1
ATOM 908 C C . THR A 1 112 ? -1.104 -1.147 19.915 1.00 87.12 112 THR A C 1
ATOM 910 O O . THR A 1 112 ? -1.549 -1.722 20.899 1.00 87.12 112 THR A O 1
ATOM 913 N N . GLU A 1 113 ? -1.406 0.124 19.636 1.00 86.94 113 GLU A N 1
ATOM 914 C CA . GLU A 1 113 ? -2.399 0.926 20.367 1.00 86.94 113 GLU A CA 1
ATOM 915 C C . GLU A 1 113 ? -3.788 0.870 19.708 1.00 86.94 113 GLU A C 1
ATOM 917 O O . GLU A 1 113 ? -4.733 1.451 20.238 1.00 86.94 113 GLU A O 1
ATOM 922 N N . MET A 1 114 ? -3.913 0.209 18.553 1.00 86.75 114 MET A N 1
ATOM 923 C CA . MET A 1 114 ? -5.164 0.081 17.809 1.00 86.75 114 MET A CA 1
ATOM 924 C C . MET A 1 114 ? -5.945 -1.159 18.258 1.00 86.75 114 MET A C 1
ATOM 926 O O . MET A 1 114 ? -5.348 -2.191 18.567 1.00 86.75 114 MET A O 1
ATOM 930 N N . SER A 1 115 ? -7.279 -1.064 18.275 1.00 86.31 115 SER A N 1
ATOM 931 C CA . SER A 1 115 ? -8.144 -2.241 18.442 1.00 86.31 115 SER A CA 1
ATOM 932 C C . SER A 1 115 ? -8.124 -3.121 17.188 1.00 86.31 115 SER A C 1
ATOM 934 O O . SER A 1 115 ? -7.721 -2.669 16.114 1.00 86.31 115 SER A O 1
ATOM 936 N N . GLU A 1 116 ? -8.588 -4.367 17.296 1.00 84.06 116 GLU A N 1
ATOM 937 C CA . GLU A 1 116 ? -8.641 -5.276 16.144 1.00 84.06 116 GLU A CA 1
ATOM 938 C C . GLU A 1 116 ? -9.573 -4.743 15.045 1.00 84.06 116 GLU A C 1
ATOM 940 O O . GLU A 1 116 ? -9.246 -4.818 13.865 1.00 84.06 116 GLU A O 1
ATOM 945 N N . GLU A 1 117 ? -10.683 -4.096 15.413 1.00 84.88 117 GLU A N 1
ATOM 946 C CA . GLU A 1 117 ? -11.581 -3.454 14.448 1.00 84.88 117 GLU A CA 1
ATOM 947 C C . GLU A 1 117 ? -10.890 -2.297 13.718 1.00 84.88 117 GLU A C 1
ATOM 949 O O . GLU A 1 117 ? -11.044 -2.139 12.508 1.00 84.88 117 GLU A O 1
ATOM 954 N N . GLN A 1 118 ? -10.091 -1.496 14.433 1.00 89.25 118 GLN A N 1
ATOM 955 C CA . GLN A 1 118 ? -9.301 -0.429 13.819 1.00 89.25 118 GLN A CA 1
ATOM 956 C C . GLN A 1 118 ? -8.232 -0.998 12.883 1.00 89.25 118 GLN A C 1
ATOM 958 O O . GLN A 1 118 ? -8.033 -0.471 11.789 1.00 89.25 118 GLN A O 1
ATOM 963 N N . ILE A 1 119 ? -7.565 -2.081 13.286 1.00 90.12 119 ILE A N 1
ATOM 964 C CA . ILE A 1 119 ? -6.588 -2.789 12.454 1.00 90.12 119 ILE A CA 1
ATOM 965 C C . ILE A 1 119 ? -7.249 -3.296 11.172 1.00 90.12 119 ILE A C 1
ATOM 967 O O . ILE A 1 119 ? -6.712 -3.048 10.094 1.00 90.12 119 ILE A O 1
ATOM 971 N N . GLN A 1 120 ? -8.418 -3.933 11.264 1.00 90.44 120 GLN A N 1
ATOM 972 C CA . GLN A 1 120 ? -9.132 -4.439 10.094 1.00 90.44 120 GLN A CA 1
ATOM 973 C C . GLN A 1 120 ? -9.520 -3.309 9.135 1.00 90.44 120 GLN A C 1
ATOM 975 O O . GLN A 1 120 ? -9.191 -3.374 7.955 1.00 90.44 120 GLN A O 1
ATOM 980 N N . VAL A 1 121 ? -10.105 -2.220 9.644 1.00 93.19 121 VAL A N 1
ATOM 981 C CA . VAL A 1 121 ? -10.451 -1.045 8.824 1.00 93.19 121 VAL A CA 1
ATOM 982 C C . VAL A 1 121 ? -9.213 -0.435 8.157 1.00 93.19 121 VAL A C 1
ATOM 984 O O . VAL A 1 121 ? -9.264 -0.022 6.998 1.00 93.19 121 VAL A O 1
ATOM 987 N N . SER A 1 122 ? -8.079 -0.380 8.861 1.00 95.00 122 SER A N 1
ATOM 988 C CA . SER A 1 122 ? -6.815 0.063 8.267 1.00 95.00 122 SER A CA 1
ATOM 989 C C . SER A 1 122 ? -6.349 -0.860 7.148 1.00 95.00 122 SER A C 1
ATOM 991 O O . SER A 1 122 ? -5.905 -0.361 6.119 1.00 95.00 122 SER A O 1
ATOM 993 N N . ILE A 1 123 ? -6.433 -2.178 7.336 1.00 93.69 123 ILE A N 1
ATOM 994 C CA . ILE A 1 123 ? -6.048 -3.170 6.325 1.00 93.69 123 ILE A CA 1
ATOM 995 C C . ILE A 1 123 ? -6.930 -3.036 5.084 1.00 93.69 123 ILE A C 1
ATOM 997 O O . ILE A 1 123 ? -6.394 -2.983 3.979 1.00 93.69 123 ILE A O 1
ATOM 1001 N N . ASP A 1 124 ? -8.245 -2.917 5.257 1.00 94.38 124 ASP A N 1
ATOM 1002 C CA . ASP A 1 124 ? -9.198 -2.758 4.155 1.00 94.38 124 ASP A CA 1
ATOM 1003 C C . ASP A 1 124 ? -8.864 -1.507 3.328 1.00 94.38 124 ASP A C 1
ATOM 1005 O O . ASP A 1 124 ? -8.675 -1.588 2.114 1.00 94.38 124 ASP A O 1
ATOM 1009 N N . MET A 1 125 ? -8.648 -0.367 3.994 1.00 96.75 125 MET A N 1
ATOM 1010 C CA . MET A 1 125 ? -8.224 0.868 3.329 1.00 96.75 125 MET A CA 1
ATOM 1011 C C . MET A 1 125 ? -6.879 0.701 2.599 1.00 96.75 125 MET A C 1
ATOM 1013 O O . MET A 1 125 ? -6.717 1.175 1.474 1.00 96.75 125 MET A O 1
ATOM 1017 N N . LEU A 1 126 ? -5.887 0.059 3.223 1.00 96.56 126 LEU A N 1
ATOM 1018 C CA . LEU A 1 126 ? -4.578 -0.154 2.599 1.00 96.56 126 LEU A CA 1
ATOM 1019 C C . LEU A 1 126 ? -4.674 -1.054 1.361 1.00 96.56 126 LEU A C 1
ATOM 1021 O O . LEU A 1 126 ? -4.037 -0.751 0.352 1.00 96.56 126 LEU A O 1
ATOM 1025 N N . ASN A 1 127 ? -5.503 -2.098 1.410 1.00 95.94 127 ASN A N 1
ATOM 1026 C CA . ASN A 1 127 ? -5.768 -2.985 0.279 1.00 95.94 127 ASN A CA 1
ATOM 1027 C C . ASN A 1 127 ? -6.440 -2.266 -0.897 1.00 95.94 127 ASN A C 1
ATOM 1029 O O . ASN A 1 127 ? -6.257 -2.678 -2.037 1.00 95.94 127 ASN A O 1
ATOM 1033 N N . GLU A 1 128 ? -7.172 -1.178 -0.656 1.00 96.25 128 GLU A N 1
ATOM 1034 C CA . GLU A 1 128 ? -7.725 -0.347 -1.730 1.00 96.25 128 GLU A CA 1
ATOM 1035 C C . GLU A 1 128 ? -6.706 0.667 -2.276 1.00 96.25 128 GLU A C 1
ATOM 1037 O O . GLU A 1 128 ? -6.608 0.872 -3.488 1.00 96.25 128 GLU A O 1
ATOM 1042 N N . LEU A 1 129 ? -5.927 1.312 -1.401 1.00 96.38 129 LEU A N 1
ATOM 1043 C CA . LEU A 1 129 ? -5.063 2.431 -1.792 1.00 96.38 129 LEU A CA 1
ATOM 1044 C C . LEU A 1 129 ? -3.710 2.004 -2.374 1.00 96.38 129 LEU A C 1
ATOM 1046 O O . LEU A 1 129 ? -3.209 2.667 -3.288 1.00 96.38 129 LEU A O 1
ATOM 1050 N N . ILE A 1 130 ? -3.099 0.932 -1.864 1.00 95.81 130 ILE A N 1
ATOM 1051 C CA . ILE A 1 130 ? -1.776 0.482 -2.322 1.00 95.81 130 ILE A CA 1
ATOM 1052 C C . ILE A 1 130 ? -1.802 0.072 -3.803 1.00 95.81 130 ILE A C 1
ATOM 1054 O O . ILE A 1 130 ? -0.942 0.556 -4.543 1.00 95.81 130 ILE A O 1
ATOM 1058 N N . PRO A 1 131 ? -2.792 -0.699 -4.299 1.00 95.69 131 PRO A N 1
ATOM 1059 C CA . PRO A 1 131 ? -2.866 -1.025 -5.723 1.00 95.69 131 PRO A CA 1
ATOM 1060 C C . PRO A 1 131 ? -3.005 0.214 -6.615 1.00 95.69 131 PRO A C 1
ATOM 1062 O O . PRO A 1 131 ? -2.432 0.272 -7.705 1.00 95.69 131 PRO A O 1
ATOM 1065 N N . ILE A 1 132 ? -3.728 1.241 -6.151 1.00 96.62 132 ILE A N 1
ATOM 1066 C CA . ILE A 1 132 ? -3.845 2.518 -6.867 1.00 96.62 132 ILE A CA 1
ATOM 1067 C C . ILE A 1 132 ? -2.473 3.188 -6.955 1.00 96.62 132 ILE A C 1
ATOM 1069 O O . ILE A 1 132 ? -2.051 3.578 -8.044 1.00 96.62 132 ILE A O 1
ATOM 1073 N N . TYR A 1 133 ? -1.760 3.298 -5.835 1.00 95.94 133 TYR A N 1
ATOM 1074 C CA . TYR A 1 133 ? -0.411 3.857 -5.812 1.00 95.94 133 TYR A CA 1
ATOM 1075 C C . TYR A 1 133 ? 0.542 3.088 -6.730 1.00 95.94 133 TYR A C 1
ATOM 1077 O O . TYR A 1 133 ? 1.175 3.704 -7.586 1.00 95.94 133 TYR A O 1
ATOM 1085 N N . ASN A 1 134 ? 0.575 1.757 -6.622 1.00 94.88 134 ASN A N 1
ATOM 1086 C CA . ASN A 1 134 ? 1.419 0.889 -7.441 1.00 94.88 134 ASN A CA 1
ATOM 1087 C C . ASN A 1 134 ? 1.154 1.113 -8.933 1.00 94.88 134 ASN A C 1
ATOM 1089 O O . ASN A 1 134 ? 2.086 1.358 -9.696 1.00 94.88 134 ASN A O 1
ATOM 1093 N N . LYS A 1 135 ? -0.120 1.148 -9.339 1.00 94.75 135 LYS A N 1
ATOM 1094 C CA . LYS A 1 135 ? -0.524 1.438 -10.720 1.00 94.75 135 LYS A CA 1
ATOM 1095 C C . LYS A 1 135 ? 0.024 2.776 -11.227 1.00 94.75 135 LYS A C 1
ATOM 1097 O O . LYS A 1 135 ? 0.503 2.856 -12.357 1.00 94.75 135 LYS A O 1
ATOM 1102 N N . TYR A 1 136 ? -0.071 3.843 -10.431 1.00 95.12 136 TYR A N 1
ATOM 1103 C CA . TYR A 1 136 ? 0.424 5.158 -10.849 1.00 95.12 136 TYR A CA 1
ATOM 1104 C C . TYR A 1 136 ? 1.948 5.250 -10.820 1.00 95.12 136 TYR A C 1
ATOM 1106 O O . TYR A 1 136 ? 2.513 5.889 -11.703 1.00 95.12 136 TYR A O 1
ATOM 1114 N N . PHE A 1 137 ? 2.605 4.586 -9.869 1.00 94.12 137 PHE A N 1
ATOM 1115 C CA . PHE A 1 137 ? 4.060 4.498 -9.827 1.00 94.12 137 PHE A CA 1
ATOM 1116 C C . PHE A 1 137 ? 4.606 3.796 -11.073 1.00 94.12 137 PHE A C 1
ATOM 1118 O O . PHE A 1 137 ? 5.540 4.288 -11.699 1.00 94.12 137 PHE A O 1
ATOM 1125 N N . GLN A 1 138 ? 3.993 2.681 -11.474 1.00 93.00 138 GLN A N 1
ATOM 1126 C CA . GLN A 1 138 ? 4.365 1.958 -12.692 1.00 93.00 138 GLN A CA 1
ATOM 1127 C C . GLN A 1 138 ? 4.202 2.837 -13.929 1.00 93.00 138 GLN A C 1
ATOM 1129 O O . GLN A 1 138 ? 5.120 2.932 -14.734 1.00 93.00 138 GLN A O 1
ATOM 1134 N N . LYS A 1 139 ? 3.080 3.561 -14.028 1.00 92.19 139 LYS A N 1
ATOM 1135 C CA . LYS A 1 139 ? 2.807 4.480 -15.139 1.00 92.19 139 LYS A CA 1
ATOM 1136 C C . LYS A 1 139 ? 3.820 5.627 -15.249 1.00 92.19 139 LYS A C 1
ATOM 1138 O O . LYS A 1 139 ? 4.052 6.145 -16.337 1.00 92.19 139 LYS A O 1
ATOM 1143 N N . THR A 1 140 ? 4.395 6.078 -14.136 1.00 92.38 140 THR A N 1
ATOM 1144 C CA . THR A 1 140 ? 5.432 7.122 -14.157 1.00 92.38 140 THR A CA 1
ATOM 1145 C C . THR A 1 140 ? 6.840 6.561 -14.351 1.00 92.38 140 THR A C 1
ATOM 1147 O O . THR A 1 140 ? 7.725 7.303 -14.770 1.00 92.38 140 THR A O 1
ATOM 1150 N N . HIS A 1 141 ? 7.043 5.264 -14.110 1.00 91.88 141 HIS A N 1
ATOM 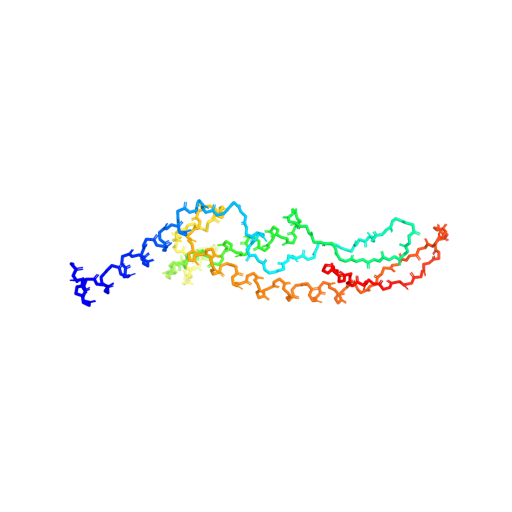1151 C CA . HIS A 1 141 ? 8.338 4.587 -14.172 1.00 91.88 141 HIS A CA 1
ATOM 1152 C C . HIS A 1 141 ? 8.274 3.348 -15.076 1.00 91.88 141 HIS A C 1
ATOM 1154 O O . HIS A 1 141 ? 8.646 2.247 -14.670 1.00 91.88 141 HIS A O 1
ATOM 1160 N N . GLU A 1 142 ? 7.781 3.521 -16.304 1.00 91.62 142 GLU A N 1
ATOM 1161 C CA . GLU A 1 142 ? 7.640 2.429 -17.281 1.00 91.62 142 GLU A CA 1
ATOM 1162 C C . GLU A 1 142 ? 8.990 2.001 -17.877 1.00 91.62 142 GLU A C 1
ATOM 1164 O O . GLU A 1 142 ? 9.131 0.882 -18.371 1.00 91.62 142 GLU A O 1
ATOM 1169 N N . THR A 1 143 ? 10.000 2.880 -17.840 1.00 90.69 143 THR A N 1
ATOM 1170 C CA . THR A 1 143 ? 11.280 2.662 -18.524 1.00 90.69 143 THR A CA 1
ATOM 1171 C C . THR A 1 143 ? 12.483 3.194 -17.755 1.00 90.69 143 THR A C 1
ATOM 1173 O O . THR A 1 143 ? 12.391 4.230 -17.098 1.00 90.69 143 THR A O 1
ATOM 1176 N N . VAL A 1 144 ? 13.634 2.552 -17.942 1.00 88.88 144 VAL A N 1
ATOM 1177 C CA . VAL A 1 144 ? 14.950 2.964 -17.442 1.00 88.88 144 VAL A CA 1
ATOM 1178 C C . VAL A 1 144 ? 15.861 3.314 -18.618 1.00 88.88 144 VAL A C 1
ATOM 1180 O O . VAL A 1 144 ? 15.845 2.652 -19.656 1.00 88.88 144 VAL A O 1
ATOM 1183 N N . LEU A 1 145 ? 16.669 4.361 -18.456 1.00 89.44 145 LEU A N 1
ATOM 1184 C CA . LEU A 1 145 ? 17.744 4.694 -19.388 1.00 89.44 145 LEU A CA 1
ATOM 1185 C C . LEU A 1 145 ? 18.980 3.852 -19.055 1.00 89.44 145 LEU A C 1
ATOM 1187 O O . LEU A 1 145 ? 19.575 4.018 -17.994 1.00 89.44 145 LEU A O 1
ATOM 1191 N N . TYR A 1 146 ? 19.369 2.959 -19.963 1.00 86.25 146 TYR A N 1
ATOM 1192 C CA . TYR A 1 146 ? 20.488 2.031 -19.791 1.00 86.25 146 TYR A CA 1
ATOM 1193 C C . TYR A 1 146 ? 21.606 2.317 -20.797 1.00 86.25 146 TYR A C 1
ATOM 1195 O O . TYR A 1 146 ? 21.341 2.474 -21.990 1.00 86.25 146 TYR A O 1
ATOM 1203 N N . SER A 1 147 ? 22.855 2.353 -20.329 1.00 86.75 147 SER A N 1
ATOM 1204 C CA . SER A 1 147 ? 24.048 2.433 -21.178 1.00 86.75 147 SER A CA 1
ATOM 1205 C C . SER A 1 147 ? 24.879 1.170 -20.983 1.00 86.75 147 SER A C 1
ATOM 1207 O O . SER A 1 147 ? 25.309 0.870 -19.874 1.00 86.75 147 SER A O 1
ATOM 1209 N N . GLU A 1 148 ? 25.094 0.433 -22.069 1.00 83.06 148 GLU A N 1
ATOM 1210 C CA . GLU A 1 148 ? 25.842 -0.831 -22.068 1.00 83.06 148 GLU A CA 1
ATOM 1211 C C . GLU A 1 148 ? 27.337 -0.609 -21.792 1.00 83.06 148 GLU A C 1
ATOM 1213 O O . GLU A 1 148 ? 27.965 -1.396 -21.092 1.00 83.06 148 GLU A O 1
ATOM 1218 N N . ASN A 1 149 ? 27.887 0.508 -22.283 1.00 85.06 149 ASN A N 1
ATOM 1219 C CA . ASN A 1 149 ? 29.312 0.838 -22.184 1.00 85.06 149 ASN A CA 1
ATOM 1220 C C . ASN A 1 149 ? 29.608 2.027 -21.253 1.00 85.06 149 ASN A C 1
ATOM 1222 O O . ASN A 1 149 ? 30.760 2.448 -21.164 1.00 85.06 149 ASN A O 1
ATOM 1226 N N . ASN A 1 150 ? 28.592 2.607 -20.599 1.00 81.00 150 ASN A N 1
ATOM 1227 C CA . ASN A 1 150 ? 28.708 3.873 -19.856 1.00 81.00 150 ASN A CA 1
ATOM 1228 C C . ASN A 1 150 ? 29.348 5.016 -20.677 1.00 81.00 150 ASN A C 1
ATOM 1230 O O . ASN A 1 150 ? 30.018 5.899 -20.145 1.00 81.00 150 ASN A O 1
ATOM 1234 N N . ASP A 1 151 ? 29.120 5.021 -21.987 1.00 86.19 151 ASP A N 1
ATOM 1235 C CA . ASP A 1 151 ? 29.678 5.970 -22.959 1.00 86.19 151 ASP A CA 1
ATOM 1236 C C . ASP A 1 151 ? 28.814 7.233 -23.142 1.00 86.19 151 ASP A C 1
ATOM 1238 O O . ASP A 1 151 ? 29.083 8.067 -24.006 1.00 86.19 151 ASP A O 1
ATOM 1242 N N . GLY A 1 152 ? 27.764 7.380 -22.328 1.00 83.56 152 GLY A N 1
ATOM 1243 C CA . GLY A 1 152 ? 26.782 8.459 -22.433 1.00 83.56 152 GLY A CA 1
ATOM 1244 C C . GLY A 1 152 ? 25.709 8.222 -23.500 1.00 83.56 152 GLY A C 1
ATOM 1245 O O . GLY A 1 152 ? 24.820 9.062 -23.656 1.00 83.56 152 GLY A O 1
ATOM 1246 N N . VAL A 1 153 ? 25.742 7.087 -24.209 1.00 85.06 153 VAL A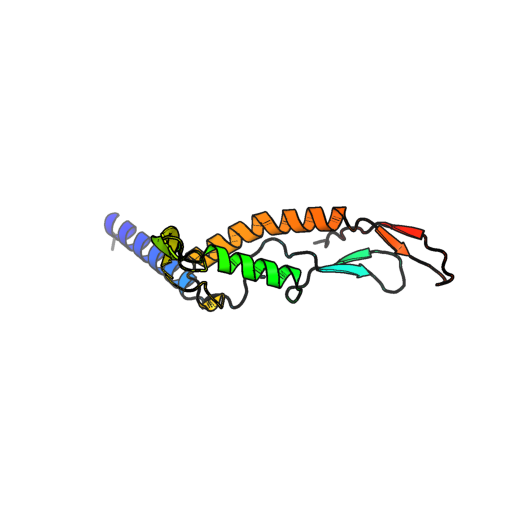 N 1
ATOM 1247 C CA . VAL A 1 153 ? 24.662 6.654 -25.099 1.00 85.06 153 VAL A CA 1
ATOM 1248 C C . VAL A 1 153 ? 23.704 5.775 -24.304 1.00 85.06 153 VAL A C 1
ATOM 1250 O O . VAL A 1 153 ? 24.053 4.684 -23.851 1.00 85.06 153 VAL A O 1
ATOM 1253 N N . TYR A 1 154 ? 22.473 6.257 -24.143 1.00 87.44 154 TYR A N 1
ATOM 1254 C CA . TYR A 1 154 ? 21.429 5.563 -23.397 1.00 87.44 154 TYR A CA 1
ATOM 1255 C C . TYR A 1 154 ? 20.371 4.998 -24.337 1.00 87.44 154 TYR A C 1
ATOM 1257 O O . TYR A 1 154 ? 19.896 5.673 -25.252 1.00 87.44 154 TYR A O 1
ATOM 1265 N N . LYS A 1 155 ? 19.966 3.760 -24.073 1.00 87.50 155 LYS A N 1
ATOM 1266 C CA . LYS A 1 155 ? 18.805 3.113 -24.677 1.00 87.50 155 LYS A CA 1
ATOM 1267 C C . LYS A 1 155 ? 17.695 3.057 -23.635 1.00 87.50 155 LYS A C 1
ATOM 1269 O O . LYS A 1 155 ? 17.951 2.821 -22.456 1.00 87.50 155 LYS A O 1
ATOM 1274 N N . GLN A 1 156 ? 16.463 3.273 -24.073 1.00 89.50 156 GLN A N 1
ATOM 1275 C CA . GLN A 1 156 ? 15.297 3.131 -23.214 1.00 89.50 156 GLN A CA 1
ATOM 1276 C C . GLN A 1 156 ? 14.932 1.647 -23.117 1.00 89.50 156 GLN A C 1
ATOM 1278 O O . GLN A 1 156 ? 14.751 0.982 -24.137 1.00 89.50 156 GLN A O 1
ATOM 1283 N N . VAL A 1 157 ? 14.859 1.131 -21.894 1.00 89.25 157 VAL A N 1
ATOM 1284 C CA . VAL A 1 157 ? 14.540 -0.268 -21.606 1.00 89.25 157 VAL A CA 1
ATOM 1285 C C . VAL A 1 157 ? 13.320 -0.312 -20.700 1.00 89.25 157 VAL A C 1
ATOM 1287 O O . VAL A 1 157 ? 13.243 0.440 -19.733 1.00 89.25 157 VAL A O 1
ATOM 1290 N N . ASN A 1 158 ? 12.359 -1.175 -21.014 1.00 88.62 158 ASN A N 1
ATOM 1291 C CA . ASN A 1 158 ? 11.131 -1.287 -20.232 1.00 88.62 158 ASN A CA 1
ATOM 1292 C C . ASN A 1 158 ? 11.391 -1.944 -18.873 1.00 88.62 158 ASN A C 1
ATOM 1294 O O . ASN A 1 158 ? 12.235 -2.834 -18.744 1.00 88.62 158 ASN A O 1
ATOM 1298 N N . VAL A 1 159 ? 10.625 -1.518 -17.874 1.00 86.25 159 VAL A N 1
ATOM 1299 C CA . VAL A 1 159 ? 10.526 -2.188 -16.578 1.00 86.25 159 VAL A CA 1
ATOM 1300 C C . VAL A 1 159 ? 9.419 -3.232 -16.685 1.00 86.25 159 VAL A C 1
ATOM 1302 O O . VAL A 1 159 ? 8.302 -2.919 -17.098 1.00 86.25 159 VAL A O 1
ATOM 1305 N N . PHE A 1 160 ? 9.721 -4.483 -16.350 1.00 80.12 160 PHE A N 1
ATOM 1306 C CA . PHE A 1 160 ? 8.766 -5.586 -16.417 1.00 80.12 160 PHE A CA 1
ATOM 1307 C C . PHE A 1 160 ? 8.402 -6.034 -15.007 1.00 80.12 160 PHE A C 1
ATOM 1309 O O . PHE A 1 160 ? 9.261 -6.072 -14.134 1.00 80.12 160 PHE A O 1
ATOM 1316 N N . ARG A 1 161 ? 7.145 -6.436 -14.793 1.00 61.53 161 ARG A N 1
ATOM 1317 C CA . ARG A 1 161 ? 6.768 -7.164 -13.578 1.00 61.53 161 ARG A CA 1
ATOM 1318 C C . ARG A 1 161 ? 7.292 -8.587 -13.733 1.00 61.53 161 ARG A C 1
ATOM 1320 O O . ARG A 1 161 ? 6.830 -9.309 -14.617 1.00 61.53 161 ARG A O 1
ATOM 1327 N N . VAL A 1 162 ? 8.256 -8.991 -12.913 1.00 55.03 162 VAL A N 1
ATOM 1328 C CA . VAL A 1 162 ? 8.579 -10.418 -12.811 1.00 55.03 162 VAL A CA 1
ATOM 1329 C C . VAL A 1 162 ? 7.428 -11.048 -12.034 1.00 55.03 162 VAL A C 1
ATOM 1331 O O . VAL A 1 162 ? 7.318 -10.853 -10.826 1.00 55.03 162 VAL A O 1
ATOM 1334 N N . GLU A 1 163 ? 6.524 -11.754 -12.718 1.00 46.25 163 GLU A N 1
ATOM 1335 C CA . GLU A 1 163 ? 5.603 -12.649 -12.019 1.00 46.25 163 GLU A CA 1
ATOM 1336 C C . GLU A 1 163 ? 6.471 -13.664 -11.272 1.00 46.25 163 GLU A C 1
ATOM 1338 O O . GLU A 1 163 ? 7.235 -14.415 -11.883 1.00 46.25 163 GLU A O 1
ATOM 1343 N N . GLN A 1 164 ? 6.441 -13.612 -9.939 1.00 42.47 164 GLN A N 1
ATOM 1344 C CA . GLN A 1 164 ? 7.043 -14.653 -9.120 1.00 42.47 164 GLN A CA 1
ATOM 1345 C C . GLN A 1 164 ? 6.267 -15.934 -9.431 1.00 42.47 164 GLN A C 1
ATOM 1347 O O . GLN A 1 164 ? 5.138 -16.095 -8.978 1.00 42.47 164 GLN A O 1
ATOM 1352 N N . GLY A 1 165 ? 6.839 -16.775 -10.294 1.00 37.94 165 GLY A N 1
ATOM 1353 C CA . GLY A 1 165 ? 6.315 -18.102 -10.581 1.00 37.94 165 GLY A CA 1
ATOM 1354 C C . GLY A 1 165 ? 6.228 -18.923 -9.296 1.00 37.94 165 GLY A C 1
ATOM 1355 O O . GLY A 1 165 ? 7.125 -18.832 -8.454 1.00 37.94 165 GLY A O 1
ATOM 1356 N N . GLU A 1 166 ? 5.121 -19.657 -9.180 1.00 31.45 166 GLU A N 1
ATOM 1357 C CA . GLU A 1 166 ? 4.791 -20.617 -8.115 1.00 31.45 166 GLU A CA 1
ATOM 1358 C C . GLU A 1 166 ? 5.917 -21.613 -7.795 1.00 31.45 166 GLU A C 1
ATOM 1360 O O . GLU A 1 166 ? 6.618 -22.066 -8.734 1.00 31.45 166 GLU A O 1
#

Organism: NCBI:txid166486